Protein AF-A0A1B7UVE9-F1 (afdb_monomer)

Radius of gyration: 31.61 Å; Cα contacts (8 Å, |Δi|>4): 4; chains: 1; bounding b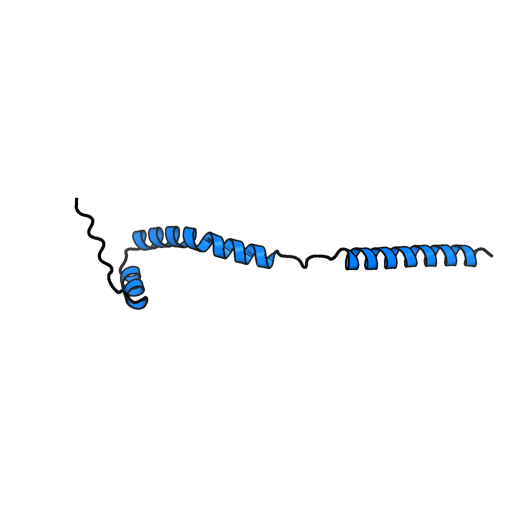ox: 51×36×92 Å

Secondary structure (DSSP, 8-state):
-----------HHHHHHHHHHS-HHHHHHHHHHHHHHHHHHHHHHHHHHT------HHHHHHHHHHHHHHHHHHHHHHHHTT-

Mean predicted aligned error: 14.24 Å

Sequence (83 aa):
MLQNTYQLPLTFEQILTLVKQLSNSEKLLLSKELEKETLNNELTELLEIFQTDELSLEEITEEVEIVRSQIYNRKDQISTCVL

pLDDT: mean 80.5, std 15.33, range [35.41, 96.19]

Foldseek 3Di:
DDPDDDPDPDDPVNVVVVLVPDDPVVVVVVVVVVCVVCVVVVVVVVVVVVDDDDQDPVNVVVVVVVVVVVVVVVVVVVVVVVD

Solvent-accessible surface area (backbone atoms only — not comparable to full-atom values): 5110 Å² total; per-residue (Å²): 133,88,82,80,84,76,87,71,93,70,53,70,66,56,51,52,53,54,60,69,71,48,52,73,70,53,47,52,53,50,50,55,54,50,47,66,70,44,45,60,57,56,50,49,56,52,52,56,72,68,55,67,82,81,80,48,72,64,60,54,48,51,54,51,50,53,53,50,52,54,52,50,55,52,52,52,52,57,63,60,76,77,113

Structure (mmCIF, N/CA/C/O backbone):
data_AF-A0A1B7UVE9-F1
#
_entry.id   AF-A0A1B7UVE9-F1
#
loop_
_atom_site.group_PDB
_atom_site.id
_atom_site.type_symbol
_atom_site.label_atom_id
_atom_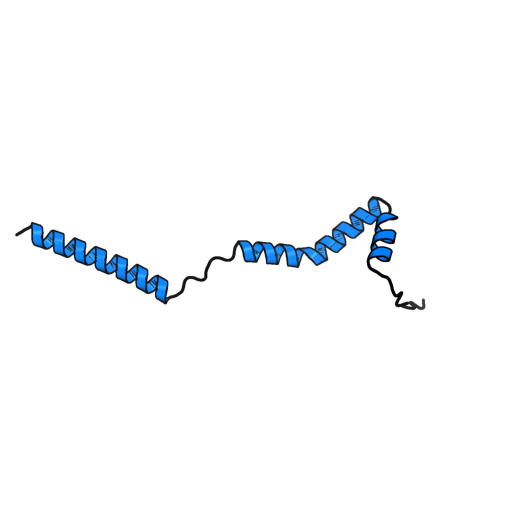site.label_alt_id
_atom_site.label_comp_id
_atom_site.label_asym_id
_atom_site.label_entity_id
_atom_site.label_seq_id
_atom_site.pdbx_PDB_ins_code
_atom_site.Cartn_x
_atom_site.Cartn_y
_atom_site.Cartn_z
_atom_site.occupancy
_atom_site.B_iso_or_equiv
_atom_site.auth_seq_id
_atom_site.auth_comp_id
_atom_site.auth_asym_id
_atom_site.auth_atom_id
_atom_site.pdbx_PDB_model_num
ATOM 1 N N . MET A 1 1 ? 1.082 -13.935 35.202 1.00 35.41 1 MET A N 1
ATOM 2 C CA . MET A 1 1 ? -0.257 -13.517 34.737 1.00 35.41 1 MET A CA 1
ATOM 3 C C . MET A 1 1 ? -0.582 -14.330 33.499 1.00 35.41 1 MET A C 1
ATOM 5 O O . MET A 1 1 ? 0.233 -14.340 32.589 1.00 35.41 1 MET A O 1
ATOM 9 N N . LEU A 1 2 ? -1.678 -15.090 33.513 1.00 37.62 2 LEU A N 1
ATOM 10 C CA . LEU A 1 2 ? -2.083 -15.947 32.395 1.00 37.62 2 LEU A CA 1
ATOM 11 C C . LEU A 1 2 ? -2.631 -15.056 31.273 1.00 37.62 2 LEU A C 1
ATOM 13 O O . LEU A 1 2 ? -3.715 -14.492 31.409 1.00 37.62 2 LEU A O 1
ATOM 17 N N . GLN A 1 3 ? -1.866 -14.880 30.197 1.00 45.28 3 GLN A N 1
ATOM 18 C CA . GLN A 1 3 ? -2.353 -14.232 28.980 1.00 45.28 3 GLN A CA 1
ATOM 19 C C . GLN A 1 3 ? -3.116 -15.272 28.159 1.00 45.28 3 GLN A C 1
ATOM 21 O O . GLN A 1 3 ? -2.552 -15.942 27.300 1.00 45.28 3 GLN A O 1
ATOM 26 N N . ASN A 1 4 ? -4.404 -15.439 28.461 1.00 45.97 4 ASN A N 1
ATOM 27 C CA . ASN A 1 4 ? -5.295 -16.215 27.608 1.00 45.97 4 ASN A CA 1
ATOM 28 C C . ASN A 1 4 ? -5.583 -15.403 26.341 1.00 45.97 4 ASN A C 1
ATOM 30 O O . ASN A 1 4 ? -6.234 -14.360 26.396 1.00 45.97 4 ASN A O 1
ATOM 34 N N . THR A 1 5 ? -5.093 -15.880 25.201 1.00 49.09 5 THR A N 1
ATOM 35 C CA . THR A 1 5 ? -5.408 -15.334 23.882 1.00 49.09 5 THR A CA 1
ATOM 36 C C . THR A 1 5 ? -6.742 -15.909 23.411 1.00 49.09 5 THR A C 1
ATOM 38 O O . THR A 1 5 ? -6.841 -17.058 22.990 1.00 49.09 5 THR A O 1
ATOM 41 N N . TYR A 1 6 ? -7.805 -15.114 23.512 1.00 53.12 6 TYR A N 1
ATOM 42 C CA . TYR A 1 6 ? -9.111 -15.468 22.961 1.00 53.12 6 TYR A CA 1
ATOM 43 C C . TYR A 1 6 ? -9.150 -15.076 21.481 1.00 53.12 6 TYR A C 1
ATOM 45 O O . TYR A 1 6 ? -9.026 -13.897 21.155 1.00 53.12 6 TYR A O 1
ATOM 53 N N . GLN A 1 7 ? -9.335 -16.044 20.579 1.00 57.62 7 GLN A N 1
ATOM 54 C CA . GLN A 1 7 ? -9.679 -15.741 19.189 1.00 57.62 7 GLN A CA 1
ATOM 55 C C . GLN A 1 7 ? -11.155 -15.356 19.137 1.00 57.62 7 GLN A C 1
ATOM 57 O O . GLN A 1 7 ? -12.035 -16.214 19.095 1.00 57.62 7 GLN A O 1
ATOM 62 N N . LEU A 1 8 ? -11.427 -14.055 19.226 1.00 71.69 8 LEU A N 1
ATOM 63 C CA . LEU A 1 8 ? -12.771 -13.524 19.058 1.00 71.69 8 LEU A CA 1
ATOM 64 C C . LEU A 1 8 ? -13.074 -13.497 17.550 1.00 71.69 8 LEU A C 1
ATOM 66 O O . LEU A 1 8 ? -12.378 -12.780 16.826 1.00 71.69 8 LEU A O 1
ATOM 70 N N . PRO A 1 9 ? -14.064 -14.256 17.047 1.00 73.94 9 PRO A N 1
ATOM 71 C CA . PRO A 1 9 ? -14.467 -14.157 15.652 1.00 73.94 9 PRO A CA 1
ATOM 72 C C . PRO A 1 9 ? -15.152 -12.802 15.447 1.00 73.94 9 PRO A C 1
ATOM 74 O O . PRO A 1 9 ? -16.343 -12.641 15.706 1.00 73.94 9 PRO A O 1
ATOM 77 N N . LEU A 1 10 ? -14.365 -11.810 15.039 1.00 79.38 10 LEU A N 1
ATOM 78 C CA . LEU A 1 10 ? -14.823 -10.464 14.734 1.00 79.38 10 LEU A CA 1
ATOM 79 C C . LEU A 1 10 ? -14.932 -10.291 13.225 1.00 79.38 10 LEU A C 1
ATOM 81 O O . LEU A 1 10 ? -14.008 -10.586 12.471 1.00 79.38 10 LEU A O 1
ATOM 85 N N . THR A 1 11 ? -16.072 -9.771 12.793 1.00 86.56 11 THR A N 1
ATOM 86 C CA . THR A 1 11 ? -16.251 -9.262 11.434 1.00 86.56 11 THR A CA 1
ATOM 87 C C . THR A 1 11 ? -15.610 -7.882 11.307 1.00 86.56 11 THR A C 1
ATOM 89 O O . THR A 1 11 ? -15.492 -7.143 12.289 1.00 86.56 11 THR A O 1
ATOM 92 N N . PHE A 1 12 ? -15.242 -7.494 10.084 1.00 84.50 12 PHE A N 1
ATOM 93 C CA . PHE A 1 12 ? -14.700 -6.160 9.817 1.00 84.50 12 PHE A CA 1
ATOM 94 C C . PHE A 1 12 ? -15.629 -5.041 10.315 1.00 84.50 12 PHE A C 1
ATOM 96 O O . PHE A 1 12 ? -15.164 -4.068 10.902 1.00 84.50 12 PHE A O 1
ATOM 103 N N . GLU A 1 13 ? -16.948 -5.200 10.173 1.00 89.56 13 GLU A N 1
ATOM 104 C CA . GLU A 1 13 ? -17.915 -4.207 10.659 1.00 89.56 13 GLU A CA 1
ATOM 105 C C . GLU A 1 13 ? -17.895 -4.039 12.182 1.00 89.56 13 GLU A C 1
ATOM 107 O O . GLU A 1 13 ? -18.016 -2.921 12.695 1.00 89.56 13 GLU A O 1
ATOM 112 N N . GLN A 1 14 ? -17.698 -5.130 12.923 1.00 86.25 14 GLN A N 1
ATOM 113 C CA . GLN A 1 14 ? -17.564 -5.072 14.377 1.00 86.25 14 GLN A CA 1
ATOM 114 C C . GLN A 1 14 ? -16.270 -4.358 14.775 1.00 86.25 14 GLN A C 1
ATOM 116 O O . GLN A 1 14 ? -16.297 -3.514 15.668 1.00 86.25 14 GLN A O 1
ATOM 121 N N . ILE A 1 15 ? -15.166 -4.611 14.065 1.00 87.81 15 ILE A N 1
ATOM 122 C CA . ILE A 1 15 ? -13.898 -3.892 14.267 1.00 87.81 15 ILE A CA 1
ATOM 123 C C . ILE A 1 15 ? -14.083 -2.398 13.977 1.00 87.81 15 ILE A C 1
ATOM 125 O O . ILE A 1 15 ? -13.715 -1.560 14.796 1.00 87.81 15 ILE A O 1
ATOM 129 N N . LEU A 1 16 ? -14.730 -2.046 12.863 1.00 88.00 16 LEU A N 1
ATOM 130 C CA . LEU A 1 16 ? -15.010 -0.655 12.504 1.00 88.00 16 LEU A CA 1
ATOM 131 C C . LEU A 1 16 ? -15.861 0.048 13.569 1.00 88.00 16 LEU A C 1
ATOM 133 O O . LEU A 1 16 ? -15.635 1.217 13.886 1.00 88.00 16 LEU A O 1
ATOM 137 N N . THR A 1 17 ? -16.836 -0.661 14.134 1.00 89.12 17 THR A N 1
ATOM 138 C CA . THR A 1 17 ? -17.686 -0.138 15.207 1.00 89.12 17 THR A CA 1
ATOM 139 C C . THR A 1 17 ? -16.867 0.164 16.461 1.00 89.12 17 THR A C 1
ATOM 141 O O . THR A 1 17 ? -17.018 1.243 17.033 1.00 89.12 17 THR A O 1
ATOM 144 N N . LEU A 1 18 ? -15.944 -0.727 16.836 1.00 88.00 18 LEU A N 1
ATOM 145 C CA . LEU A 1 18 ? -15.026 -0.510 17.958 1.00 88.00 18 LEU A CA 1
ATOM 146 C C . LEU A 1 18 ? -14.113 0.696 17.709 1.00 88.00 18 LEU A C 1
ATOM 148 O O . LEU A 1 18 ? -14.002 1.573 18.562 1.00 88.00 18 LEU A O 1
ATOM 152 N N . VAL A 1 19 ? -13.532 0.805 16.512 1.00 87.69 19 VAL A N 1
ATOM 153 C CA . VAL A 1 19 ? -12.669 1.939 16.140 1.00 87.69 19 VAL A CA 1
ATOM 154 C C . VAL A 1 19 ? -13.432 3.267 16.185 1.00 87.69 19 VAL A C 1
ATOM 156 O O . VAL A 1 19 ? -12.901 4.282 16.636 1.00 87.69 19 VAL A O 1
ATOM 159 N N . LYS A 1 20 ? -14.707 3.289 15.775 1.00 89.19 20 LYS A N 1
ATOM 160 C CA . LYS A 1 20 ? -15.550 4.496 15.847 1.00 89.19 20 LYS A CA 1
ATOM 161 C C . LYS A 1 20 ? -15.805 4.958 17.283 1.00 89.19 20 LYS A C 1
ATOM 163 O O . LYS A 1 20 ? -15.896 6.169 17.495 1.00 89.19 20 LYS A O 1
ATOM 168 N N . GLN A 1 21 ? -15.887 4.028 18.234 1.00 90.75 21 GLN A N 1
ATOM 169 C CA . GLN A 1 21 ? -16.121 4.302 19.657 1.00 90.75 21 GLN A CA 1
ATOM 170 C C . GLN A 1 21 ? -14.883 4.838 20.398 1.00 90.75 21 GLN A C 1
ATOM 172 O O . GLN A 1 21 ? -15.03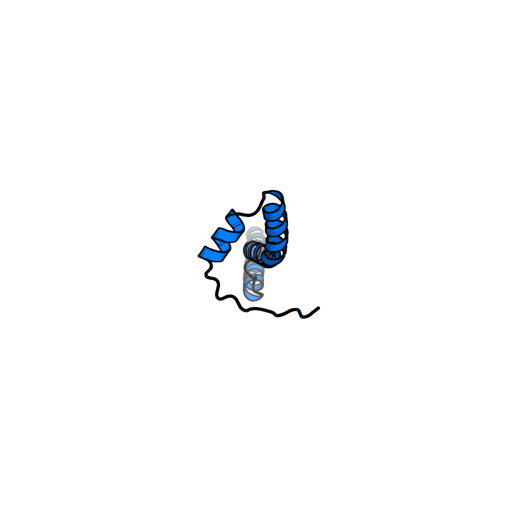4 5.392 21.484 1.00 90.75 21 GLN A O 1
ATOM 177 N N . LEU A 1 22 ? -13.685 4.723 19.815 1.00 90.75 22 LEU A N 1
ATOM 178 C CA . LEU A 1 22 ? -12.444 5.242 20.397 1.00 90.75 22 LEU A CA 1
ATOM 179 C C . LEU A 1 22 ? -12.447 6.773 20.533 1.00 90.75 22 LEU A C 1
ATOM 181 O O . LEU A 1 22 ? -13.020 7.503 19.709 1.00 90.75 22 LEU A O 1
ATOM 185 N N . SER A 1 23 ? -11.726 7.263 21.542 1.00 92.50 23 SER A N 1
ATOM 186 C CA . SER A 1 23 ? -11.438 8.688 21.714 1.00 92.50 23 SER A CA 1
ATOM 187 C C . SER A 1 23 ? -10.541 9.223 20.588 1.00 92.50 23 SER A C 1
ATOM 189 O O . SER A 1 23 ? -9.846 8.473 19.900 1.00 92.50 23 SER A O 1
ATOM 191 N N . ASN A 1 24 ? -10.516 10.546 20.396 1.00 90.75 24 ASN A N 1
ATOM 192 C CA . ASN A 1 24 ? -9.685 11.163 19.352 1.00 90.75 24 ASN A CA 1
ATOM 193 C C . ASN A 1 24 ? -8.187 10.848 19.519 1.00 90.75 24 ASN A C 1
ATOM 195 O O . ASN A 1 24 ? -7.493 10.643 18.527 1.00 90.75 24 ASN A O 1
ATOM 199 N N . SER A 1 25 ? -7.693 10.765 20.758 1.00 89.94 25 SER A N 1
ATOM 200 C CA . SER A 1 25 ? -6.302 10.397 21.052 1.00 89.94 2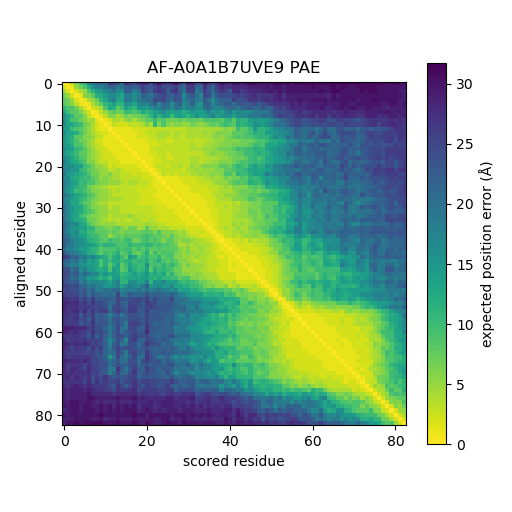5 SER A CA 1
ATOM 201 C C . SER A 1 25 ? -5.975 8.960 20.654 1.00 89.94 25 SER A C 1
ATOM 203 O O . SER A 1 25 ? -4.909 8.701 20.102 1.00 89.94 25 SER A O 1
ATOM 205 N N . GLU A 1 26 ? -6.893 8.026 20.897 1.00 89.25 26 GLU A N 1
ATOM 206 C CA . GLU A 1 26 ? -6.708 6.614 20.550 1.00 89.25 26 GLU A CA 1
ATOM 207 C C . GLU A 1 26 ? -6.794 6.395 19.039 1.00 89.25 26 GLU A C 1
ATOM 209 O O . GLU A 1 26 ? -6.004 5.636 18.486 1.00 89.25 26 GLU A O 1
ATOM 214 N N . LYS A 1 27 ? -7.685 7.118 18.349 1.00 90.06 27 LYS A N 1
ATOM 215 C CA . LYS A 1 27 ? -7.747 7.121 16.879 1.00 90.06 27 LYS A CA 1
ATOM 216 C C . LYS A 1 27 ? -6.447 7.620 16.258 1.00 90.06 27 LYS A C 1
ATOM 218 O O . LYS A 1 27 ? -5.980 7.031 15.291 1.00 90.06 27 LYS A O 1
ATOM 223 N N . LEU A 1 28 ? -5.842 8.663 16.829 1.00 89.31 28 LEU A N 1
ATOM 224 C CA . LEU A 1 28 ? -4.558 9.183 16.358 1.00 89.31 28 LEU A CA 1
ATOM 225 C C . LEU A 1 28 ? -3.426 8.161 16.542 1.00 89.31 28 LEU A C 1
ATOM 227 O O . LEU A 1 28 ? -2.593 8.001 15.654 1.00 89.31 28 LEU A O 1
ATOM 231 N N . LEU A 1 29 ? -3.392 7.471 17.684 1.00 91.62 29 LEU A N 1
ATOM 232 C CA . LEU A 1 29 ? -2.415 6.408 17.935 1.00 91.62 29 LEU A CA 1
ATOM 233 C C . LEU A 1 29 ? -2.600 5.235 16.970 1.00 91.62 29 LEU A C 1
ATOM 235 O O . LEU A 1 29 ? -1.624 4.776 16.386 1.00 91.62 29 LEU A O 1
ATOM 239 N N . LEU A 1 30 ? -3.843 4.799 16.763 1.00 89.31 30 LEU A N 1
ATOM 240 C CA . LEU A 1 30 ? -4.165 3.721 15.834 1.00 89.31 30 LEU A CA 1
ATOM 241 C C . LEU A 1 30 ? -3.804 4.090 14.390 1.00 89.31 30 LEU A C 1
ATOM 243 O O . LEU A 1 30 ? -3.224 3.272 13.690 1.00 89.31 30 LEU A O 1
ATOM 247 N N . SER A 1 31 ? -4.086 5.327 13.968 1.00 87.25 31 SER A N 1
ATOM 248 C CA . SER A 1 31 ? -3.712 5.832 12.640 1.00 87.25 31 SER A CA 1
ATOM 249 C C . SER A 1 31 ? -2.208 5.747 12.409 1.00 87.25 31 SER A C 1
ATOM 251 O O . SER A 1 31 ? -1.787 5.255 11.373 1.00 87.25 31 SER A O 1
ATOM 253 N N . LYS A 1 32 ? -1.393 6.159 13.389 1.00 88.25 32 LYS A N 1
ATOM 254 C CA . LYS A 1 32 ? 0.072 6.091 13.281 1.00 88.25 32 LYS A CA 1
ATOM 255 C C . LYS A 1 32 ? 0.599 4.667 13.169 1.00 88.25 32 LYS A C 1
ATOM 257 O O . LYS A 1 32 ? 1.619 4.450 12.524 1.00 88.25 32 LYS A O 1
ATOM 262 N N . GLU A 1 33 ? -0.040 3.716 13.841 1.00 87.12 33 GLU A N 1
ATOM 263 C CA . GLU A 1 33 ? 0.400 2.324 13.774 1.00 87.12 33 GLU A CA 1
ATOM 264 C C . GLU A 1 33 ? -0.028 1.666 12.462 1.00 87.12 33 GLU A C 1
ATOM 266 O O . GLU A 1 33 ? 0.780 0.983 11.842 1.00 87.12 33 GLU A O 1
ATOM 271 N N . LEU A 1 34 ? -1.241 1.965 11.986 1.00 87.25 34 LEU A N 1
ATOM 272 C CA . LEU A 1 34 ? -1.705 1.541 10.665 1.00 87.25 34 LEU A CA 1
ATOM 273 C C . LEU A 1 34 ? -0.845 2.135 9.545 1.00 87.25 34 LEU A C 1
ATOM 275 O O . LEU A 1 34 ? -0.463 1.404 8.640 1.00 87.25 34 LEU A O 1
ATOM 279 N N . GLU A 1 35 ? -0.473 3.414 9.638 1.00 85.88 35 GLU A N 1
ATOM 280 C CA . GLU A 1 35 ? 0.436 4.060 8.683 1.00 85.88 35 GLU A CA 1
ATOM 281 C C . GLU A 1 35 ? 1.773 3.322 8.584 1.00 85.88 35 GLU A C 1
ATOM 283 O O . GLU A 1 35 ? 2.278 3.131 7.487 1.00 85.88 35 GLU A O 1
ATOM 288 N N . LYS A 1 36 ? 2.354 2.841 9.692 1.00 86.38 36 LYS A N 1
ATOM 289 C CA . LYS A 1 36 ? 3.605 2.060 9.629 1.00 86.38 36 LYS A CA 1
ATOM 290 C C . LYS A 1 36 ? 3.443 0.746 8.869 1.00 86.38 36 LYS A C 1
ATOM 292 O O . LYS A 1 36 ? 4.392 0.310 8.220 1.00 86.38 36 LYS A O 1
ATOM 297 N N . GLU A 1 37 ? 2.282 0.106 8.979 1.00 80.12 37 GLU A N 1
ATOM 298 C CA . GLU A 1 37 ? 1.980 -1.134 8.262 1.00 80.12 37 GLU A CA 1
ATOM 299 C C . GLU A 1 37 ? 1.684 -0.874 6.776 1.00 80.12 37 GLU A C 1
ATOM 301 O O . GLU A 1 37 ? 2.078 -1.679 5.931 1.00 80.12 37 GLU A O 1
ATOM 306 N N . THR A 1 38 ? 1.054 0.258 6.435 1.00 85.25 38 THR A N 1
ATOM 307 C CA . THR A 1 38 ? 0.723 0.625 5.045 1.00 85.25 38 THR A CA 1
ATOM 308 C C . THR A 1 38 ? 1.844 1.351 4.309 1.00 85.25 38 THR A C 1
ATOM 310 O O . THR A 1 38 ? 1.849 1.343 3.080 1.00 85.25 38 THR A O 1
ATOM 313 N N . LEU A 1 39 ? 2.832 1.906 5.017 1.00 85.06 39 LEU A N 1
ATOM 314 C CA . LEU A 1 39 ? 3.925 2.697 4.441 1.00 85.06 39 LEU A CA 1
ATOM 315 C C . LEU A 1 39 ? 4.721 1.943 3.373 1.00 85.06 39 LEU A C 1
ATOM 317 O O . LEU A 1 39 ? 5.134 2.538 2.383 1.00 85.06 39 LEU A O 1
ATOM 321 N N . ASN A 1 40 ? 4.923 0.633 3.541 1.00 79.56 40 ASN A N 1
ATOM 322 C CA . ASN A 1 40 ? 5.578 -0.171 2.509 1.00 79.56 40 ASN A CA 1
ATOM 323 C C . ASN A 1 40 ? 4.743 -0.249 1.231 1.00 79.56 40 ASN A C 1
ATOM 325 O O . ASN A 1 40 ? 5.309 -0.147 0.152 1.00 79.5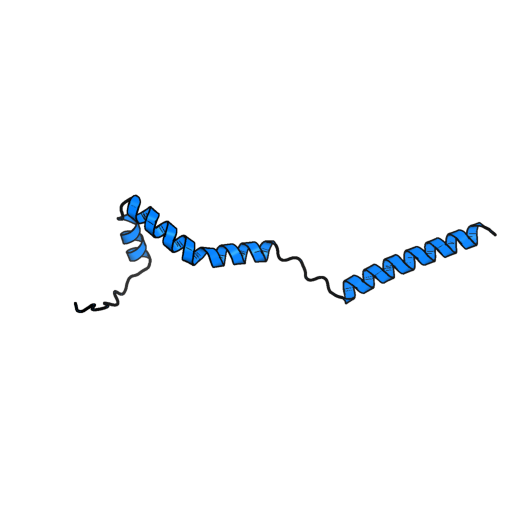6 40 ASN A O 1
ATOM 329 N N . ASN A 1 41 ? 3.420 -0.386 1.340 1.00 84.62 41 ASN A N 1
ATOM 330 C CA . ASN A 1 41 ? 2.547 -0.440 0.169 1.00 84.62 41 ASN A CA 1
ATOM 331 C C . ASN A 1 41 ? 2.522 0.910 -0.551 1.00 84.62 41 ASN A C 1
ATOM 333 O O . ASN A 1 41 ? 2.645 0.942 -1.768 1.00 84.62 41 ASN A O 1
ATOM 337 N N . GLU A 1 42 ? 2.439 2.013 0.196 1.00 83.62 42 GLU A N 1
ATOM 338 C CA . GLU A 1 42 ? 2.503 3.370 -0.366 1.00 83.62 42 GLU A CA 1
ATOM 339 C C . GLU A 1 42 ? 3.854 3.639 -1.044 1.00 83.62 42 GLU A C 1
ATOM 341 O O . GLU A 1 42 ? 3.911 4.230 -2.121 1.00 83.62 42 GLU A O 1
ATOM 346 N N . LEU A 1 43 ? 4.957 3.174 -0.446 1.00 83.81 43 LEU A N 1
ATOM 347 C CA . LEU A 1 43 ? 6.285 3.271 -1.046 1.00 83.81 43 LEU A CA 1
ATOM 348 C C . LEU A 1 43 ? 6.391 2.418 -2.313 1.00 83.81 43 LEU A C 1
ATOM 350 O O . LEU A 1 43 ? 6.960 2.877 -3.296 1.00 83.81 43 LEU A O 1
ATOM 354 N N . THR A 1 44 ? 5.859 1.196 -2.304 1.00 84.69 44 THR A N 1
ATOM 355 C CA . THR A 1 44 ? 5.832 0.325 -3.484 1.00 84.69 44 THR A CA 1
ATOM 356 C C . THR A 1 44 ? 5.022 0.956 -4.611 1.00 84.69 44 THR A C 1
ATOM 358 O O . THR A 1 44 ? 5.534 1.052 -5.719 1.00 84.69 44 THR A O 1
ATOM 361 N N . GLU A 1 45 ? 3.825 1.463 -4.325 1.00 87.38 45 GLU A N 1
ATOM 362 C CA . GLU A 1 45 ? 2.977 2.149 -5.306 1.00 87.38 45 GLU A CA 1
ATOM 363 C C . GLU A 1 45 ? 3.687 3.383 -5.888 1.00 87.38 45 GLU A C 1
ATOM 365 O O . GLU A 1 45 ? 3.689 3.609 -7.097 1.00 87.38 45 GLU A O 1
ATOM 370 N N . LEU A 1 46 ? 4.387 4.147 -5.045 1.00 87.31 46 LEU A N 1
ATOM 371 C CA . LEU A 1 46 ? 5.206 5.268 -5.495 1.00 87.31 46 LEU A CA 1
ATOM 372 C C . LEU A 1 46 ? 6.366 4.810 -6.391 1.00 87.31 46 LEU A C 1
ATOM 374 O O . LEU A 1 46 ? 6.614 5.421 -7.427 1.00 87.31 46 LEU A O 1
ATOM 378 N N . LEU A 1 47 ? 7.073 3.741 -6.021 1.00 86.62 47 LEU A N 1
ATOM 379 C CA . LEU A 1 47 ? 8.175 3.195 -6.817 1.00 86.62 47 LEU A CA 1
ATOM 380 C C . LEU A 1 47 ? 7.705 2.653 -8.171 1.00 86.62 47 LEU A C 1
ATOM 382 O O . LEU A 1 47 ? 8.422 2.826 -9.152 1.00 86.62 47 LEU A O 1
ATOM 386 N N . GLU A 1 48 ? 6.512 2.064 -8.243 1.00 85.38 48 GLU A N 1
ATOM 387 C CA . GLU A 1 48 ? 5.892 1.630 -9.500 1.00 85.38 48 GLU A CA 1
ATOM 388 C C . GLU A 1 48 ? 5.587 2.818 -10.422 1.00 85.38 48 GLU A C 1
ATOM 390 O O . GLU A 1 48 ? 5.854 2.750 -11.617 1.00 85.38 48 GLU A O 1
ATOM 395 N N . ILE A 1 49 ? 5.115 3.948 -9.881 1.00 86.31 49 ILE A N 1
ATOM 396 C CA . ILE A 1 49 ? 4.881 5.172 -10.671 1.00 86.31 49 ILE A CA 1
ATOM 397 C C . ILE A 1 49 ? 6.186 5.717 -11.268 1.00 86.31 49 ILE A C 1
ATOM 399 O O . ILE A 1 49 ? 6.191 6.244 -12.381 1.00 86.31 49 ILE A O 1
ATOM 403 N N . PHE A 1 50 ? 7.291 5.625 -10.526 1.00 80.31 50 PHE A N 1
ATOM 404 C CA . PHE A 1 50 ? 8.609 6.065 -10.991 1.00 80.31 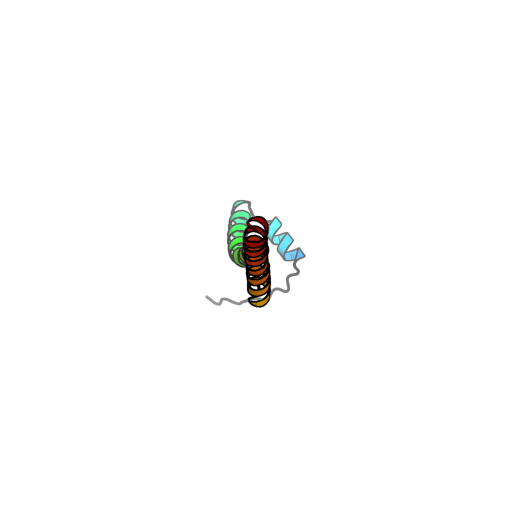50 PHE A CA 1
ATOM 405 C C . PHE A 1 50 ? 9.350 5.009 -11.814 1.00 80.31 50 PHE A C 1
ATOM 407 O O . PHE A 1 50 ? 10.448 5.291 -12.301 1.00 80.31 50 PHE A O 1
ATOM 414 N N . GLN A 1 51 ? 8.783 3.813 -11.978 1.00 79.31 51 GLN A N 1
ATOM 415 C CA . GLN A 1 51 ? 9.386 2.780 -12.796 1.00 79.31 51 GLN A CA 1
ATOM 416 C C . GLN A 1 51 ? 9.306 3.208 -14.262 1.00 79.31 51 GLN A C 1
ATOM 418 O O . GLN A 1 51 ? 8.235 3.307 -14.854 1.00 79.31 51 GLN A O 1
ATOM 423 N N . THR A 1 52 ? 10.461 3.513 -14.844 1.00 75.56 52 THR A N 1
ATOM 424 C CA . THR A 1 52 ? 10.576 3.770 -16.279 1.00 75.56 52 THR A CA 1
ATOM 425 C C . THR A 1 52 ? 10.601 2.453 -17.037 1.00 75.56 52 THR A C 1
ATOM 427 O O . THR A 1 52 ? 11.132 1.465 -16.520 1.00 75.56 52 THR A O 1
ATOM 430 N N . ASP A 1 53 ? 10.106 2.468 -18.275 1.00 79.12 53 ASP A N 1
ATOM 431 C CA . ASP A 1 53 ? 10.288 1.353 -19.202 1.00 79.12 53 ASP A CA 1
ATOM 432 C C . ASP A 1 53 ? 11.776 0.980 -19.261 1.00 79.12 53 ASP A C 1
ATOM 434 O O . ASP A 1 53 ? 12.657 1.840 -19.385 1.00 79.12 53 ASP A O 1
ATOM 438 N N . GLU A 1 54 ? 12.061 -0.307 -19.080 1.00 77.25 54 GLU A N 1
ATOM 439 C CA . GLU A 1 54 ? 13.427 -0.809 -19.072 1.00 77.25 54 GLU A CA 1
ATOM 440 C C . GLU A 1 54 ? 13.957 -0.761 -20.508 1.00 77.25 54 GLU A C 1
ATOM 442 O O . GLU A 1 54 ? 13.537 -1.539 -21.362 1.00 77.25 54 GLU A O 1
ATOM 447 N N . LEU A 1 55 ? 14.844 0.197 -20.787 1.00 82.19 55 LEU A N 1
ATOM 448 C CA . LEU A 1 55 ? 15.403 0.392 -22.121 1.00 82.19 55 LEU A CA 1
ATOM 449 C C . LEU A 1 55 ? 16.276 -0.813 -22.487 1.00 82.19 55 LEU A C 1
ATOM 451 O O . 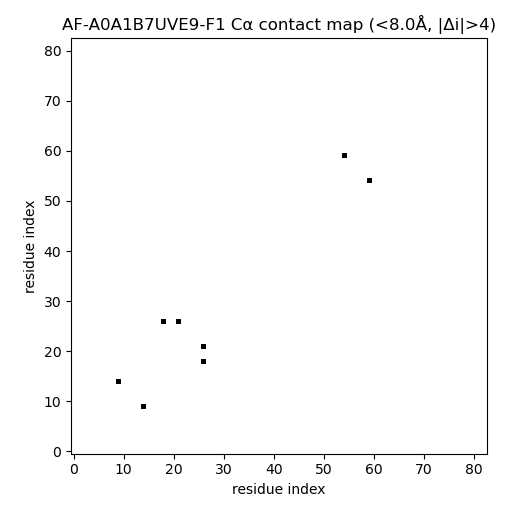LEU A 1 55 ? 17.302 -1.070 -21.845 1.00 82.19 55 LEU A O 1
ATOM 455 N N . SER A 1 56 ? 15.881 -1.557 -23.515 1.00 87.19 56 SER A N 1
ATOM 456 C CA . SER A 1 56 ? 16.617 -2.747 -23.931 1.00 87.19 56 SER A CA 1
ATOM 457 C C . SER A 1 56 ? 17.928 -2.373 -24.634 1.00 87.19 56 SER A C 1
ATOM 459 O O . SER A 1 56 ? 18.047 -1.335 -25.289 1.00 87.19 56 SER A O 1
ATOM 461 N N . LEU A 1 57 ? 18.941 -3.244 -24.536 1.00 90.19 57 LEU A N 1
ATOM 462 C CA . LEU A 1 57 ? 20.207 -3.044 -25.256 1.00 90.19 57 LEU A CA 1
ATOM 463 C C . LEU A 1 57 ? 19.993 -2.994 -26.779 1.00 90.19 57 LEU A C 1
ATOM 465 O O . LEU A 1 57 ? 20.727 -2.298 -27.481 1.00 90.19 57 LEU A O 1
ATOM 469 N N . GLU A 1 58 ? 18.985 -3.712 -27.271 1.00 92.25 58 GLU A N 1
ATOM 470 C CA . GLU A 1 58 ? 18.590 -3.720 -28.678 1.00 92.25 58 GLU A CA 1
ATOM 471 C C . GLU A 1 58 ? 18.081 -2.337 -29.119 1.00 92.25 58 GLU A C 1
ATOM 473 O O . GLU A 1 58 ? 18.604 -1.795 -30.087 1.00 92.25 58 GL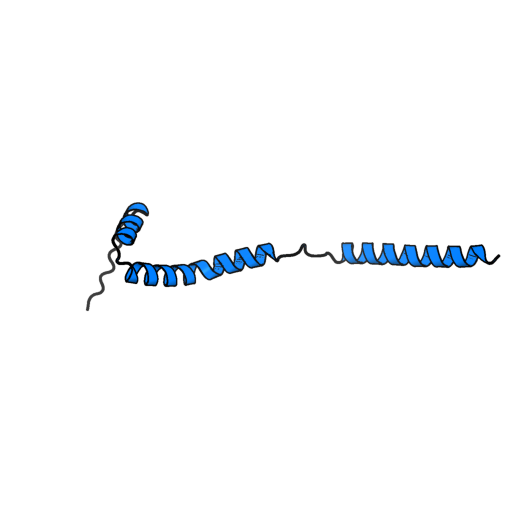U A O 1
ATOM 478 N N . GLU A 1 59 ? 17.160 -1.719 -28.364 1.00 91.06 59 GLU A N 1
ATOM 479 C CA . GLU A 1 59 ? 16.640 -0.366 -28.645 1.00 91.06 59 GLU A CA 1
ATOM 480 C C . GLU A 1 59 ? 17.750 0.690 -28.609 1.00 91.06 59 GLU A C 1
ATOM 482 O O . GLU A 1 59 ? 17.827 1.556 -29.481 1.00 91.06 59 GLU A O 1
ATOM 487 N N . ILE A 1 60 ? 18.666 0.594 -27.637 1.00 92.12 60 ILE A N 1
ATOM 488 C CA . ILE A 1 60 ? 19.843 1.473 -27.573 1.00 92.12 60 ILE A CA 1
ATOM 489 C C . ILE A 1 60 ? 20.694 1.314 -28.836 1.00 92.12 60 ILE A C 1
ATOM 491 O O . ILE A 1 60 ? 21.159 2.301 -29.408 1.00 92.12 60 ILE A O 1
ATOM 495 N N . THR A 1 61 ? 20.931 0.071 -29.253 1.00 95.25 61 THR A N 1
ATOM 496 C CA . THR A 1 61 ? 21.778 -0.236 -30.408 1.00 95.25 61 THR A CA 1
ATOM 497 C C . THR A 1 61 ? 21.139 0.268 -31.695 1.00 95.25 61 THR A C 1
ATOM 499 O O . THR A 1 61 ? 21.826 0.880 -32.511 1.00 95.25 61 THR A O 1
ATOM 502 N N . GLU A 1 62 ? 19.831 0.077 -31.854 1.00 95.50 62 GLU A N 1
ATOM 503 C CA . GLU A 1 62 ? 19.073 0.561 -33.004 1.00 95.50 62 GLU A CA 1
ATOM 504 C C . GLU A 1 62 ? 19.160 2.087 -33.127 1.00 95.50 62 GLU A C 1
ATOM 506 O O . GLU A 1 62 ? 19.587 2.591 -34.168 1.00 95.50 62 GLU A O 1
ATOM 511 N N . GLU A 1 63 ? 18.878 2.829 -32.053 1.00 94.06 63 GLU A N 1
ATOM 512 C CA . GLU A 1 63 ? 18.987 4.294 -32.049 1.00 94.06 63 GLU A CA 1
ATOM 513 C C . GLU A 1 63 ? 20.417 4.772 -32.350 1.00 94.06 63 GLU A C 1
ATOM 515 O O . GLU A 1 63 ? 20.633 5.699 -33.140 1.00 94.06 63 GLU A O 1
ATOM 520 N N . VAL A 1 64 ? 21.430 4.112 -31.778 1.00 96.19 64 VAL A N 1
ATOM 521 C CA . VAL A 1 64 ? 22.839 4.439 -32.041 1.00 96.19 64 VAL A CA 1
ATOM 522 C C . VAL A 1 64 ? 23.200 4.213 -33.508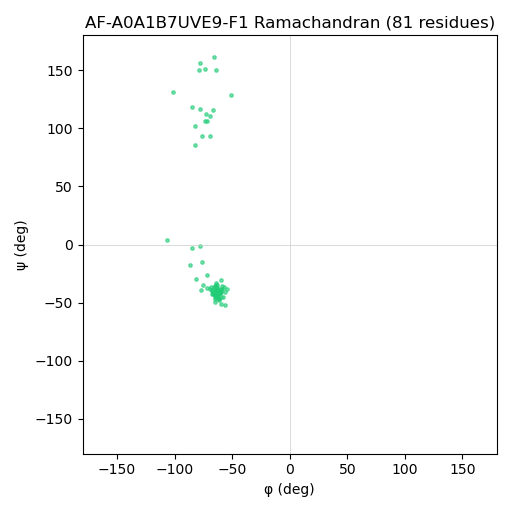 1.00 96.19 64 VAL A C 1
ATOM 524 O O . VAL A 1 64 ? 23.873 5.065 -34.100 1.00 96.19 64 VAL A O 1
ATOM 527 N N . GLU A 1 65 ? 22.777 3.101 -34.111 1.00 95.12 65 GLU A N 1
ATOM 528 C CA . GLU A 1 65 ? 23.055 2.823 -35.521 1.00 95.12 65 GLU A CA 1
ATOM 529 C C . GLU A 1 65 ? 22.283 3.771 -36.447 1.00 95.12 65 GLU A C 1
ATOM 531 O O . GLU A 1 65 ? 22.873 4.281 -37.402 1.00 95.12 65 GLU A O 1
ATOM 536 N N . ILE A 1 66 ? 21.032 4.125 -36.128 1.00 95.19 66 ILE A N 1
ATOM 537 C CA . ILE A 1 66 ? 20.265 5.146 -36.860 1.00 95.19 66 ILE A CA 1
ATOM 538 C C . ILE A 1 66 ? 21.033 6.472 -36.881 1.00 95.19 66 ILE A C 1
ATOM 540 O O . ILE A 1 66 ? 21.277 7.043 -37.952 1.00 95.19 66 ILE A O 1
ATOM 544 N N . VAL A 1 67 ? 21.468 6.958 -35.716 1.00 95.19 67 VAL A N 1
ATOM 545 C CA . VAL A 1 67 ? 22.233 8.210 -35.609 1.00 95.19 67 VAL A CA 1
ATOM 546 C C . VAL A 1 67 ? 23.567 8.101 -36.353 1.00 95.19 67 VAL A C 1
ATOM 548 O O . VAL A 1 67 ? 23.963 9.029 -37.068 1.00 95.19 67 VAL A O 1
ATOM 551 N N . ARG A 1 68 ? 24.262 6.963 -36.249 1.00 93.62 68 ARG A N 1
ATOM 552 C CA . ARG A 1 68 ? 25.536 6.731 -36.940 1.00 93.62 68 ARG A CA 1
ATOM 553 C C . ARG A 1 68 ? 25.367 6.769 -38.462 1.00 93.62 68 ARG A C 1
ATOM 555 O O . ARG A 1 68 ? 26.139 7.457 -39.136 1.00 93.62 68 ARG A O 1
ATOM 562 N N . SER A 1 69 ? 24.342 6.114 -39.005 1.00 91.19 69 SER A N 1
ATOM 563 C CA . SER A 1 69 ? 24.012 6.156 -40.434 1.00 91.19 69 SER A CA 1
ATOM 564 C C . SER A 1 69 ? 23.671 7.570 -40.905 1.00 91.19 69 SER A C 1
ATOM 566 O O . SER A 1 69 ? 24.155 7.997 -41.953 1.00 91.19 69 SER A O 1
ATOM 568 N N . GLN A 1 70 ? 22.906 8.342 -40.125 1.00 92.12 70 GLN A N 1
ATOM 569 C CA . GLN A 1 70 ? 22.606 9.742 -40.453 1.00 92.12 70 GLN A CA 1
ATOM 570 C C . GLN A 1 70 ? 23.874 10.605 -40.538 1.00 92.12 70 GLN A C 1
ATOM 572 O O . GLN A 1 70 ? 23.996 11.443 -41.436 1.00 92.12 70 GLN A O 1
ATOM 577 N N . ILE A 1 71 ? 24.837 10.397 -39.634 1.00 91.25 71 ILE A N 1
ATOM 578 C CA . ILE A 1 71 ? 26.121 11.111 -39.643 1.00 91.25 71 ILE A CA 1
ATOM 579 C C . ILE A 1 71 ? 26.937 10.760 -40.891 1.00 91.25 71 ILE A C 1
ATOM 581 O O . ILE A 1 71 ? 27.488 11.667 -41.521 1.00 91.25 71 ILE A O 1
ATOM 585 N N . TYR A 1 72 ? 27.020 9.478 -41.261 1.00 90.19 72 TYR A N 1
ATOM 586 C CA . TYR A 1 72 ? 27.741 9.061 -42.467 1.00 90.19 72 TYR A CA 1
ATOM 587 C C . TYR A 1 72 ? 27.091 9.605 -43.740 1.00 90.19 72 TYR A C 1
ATOM 589 O O . TYR A 1 72 ? 27.776 10.242 -44.534 1.00 90.19 72 TYR A O 1
ATOM 597 N N . ASN A 1 73 ? 25.767 9.494 -43.873 1.00 86.00 73 ASN A N 1
ATOM 598 C CA . ASN A 1 73 ? 25.033 10.041 -45.018 1.00 86.00 73 ASN A CA 1
ATOM 599 C C . ASN A 1 73 ? 25.231 11.558 -45.165 1.00 86.00 73 ASN A C 1
ATOM 601 O O . ASN A 1 73 ? 25.380 12.072 -46.274 1.00 86.00 73 ASN A O 1
ATOM 605 N N . ARG A 1 74 ? 25.276 12.294 -44.046 1.00 83.50 74 ARG A N 1
ATOM 606 C CA . ARG A 1 74 ? 25.562 13.735 -44.055 1.00 83.50 74 ARG A CA 1
ATOM 607 C C . ARG A 1 74 ? 27.001 14.030 -44.492 1.00 83.50 74 ARG A C 1
ATOM 609 O O . ARG A 1 74 ? 27.218 14.993 -45.221 1.00 83.50 74 ARG A O 1
ATOM 616 N N . LYS A 1 75 ? 27.979 13.224 -44.066 1.00 75.62 75 LYS A N 1
ATOM 617 C CA . LYS A 1 75 ? 29.385 13.366 -44.485 1.00 75.62 75 LYS A CA 1
ATOM 618 C C . LYS A 1 75 ? 29.578 13.068 -45.977 1.00 75.62 75 LYS A C 1
ATOM 620 O O . LYS A 1 75 ? 30.263 13.839 -46.645 1.00 75.62 75 LYS A O 1
ATOM 625 N N . ASP A 1 76 ? 28.922 12.040 -46.509 1.00 66.69 76 ASP A N 1
ATOM 626 C CA . ASP A 1 76 ? 28.998 11.687 -47.934 1.00 66.69 76 ASP A CA 1
ATOM 627 C C . ASP A 1 76 ? 28.329 12.734 -48.840 1.00 66.69 76 ASP A C 1
ATOM 629 O O . ASP A 1 76 ? 28.860 13.072 -49.903 1.00 66.69 76 ASP A O 1
ATOM 633 N N . GLN A 1 77 ? 27.216 13.336 -48.405 1.00 58.34 77 GLN A N 1
ATOM 634 C CA . GLN A 1 77 ? 26.601 14.456 -49.133 1.00 58.34 77 GLN A CA 1
ATOM 635 C C . GLN A 1 77 ? 27.503 15.696 -49.177 1.00 58.34 77 GLN A C 1
ATOM 637 O O . GLN A 1 77 ? 27.584 16.356 -50.211 1.00 58.34 77 GLN A O 1
ATOM 642 N N . ILE A 1 78 ? 28.223 15.998 -48.091 1.00 58.84 78 ILE A N 1
ATOM 643 C CA . ILE A 1 78 ? 29.191 17.106 -48.072 1.00 58.84 78 ILE A CA 1
ATOM 644 C C . ILE A 1 78 ? 30.362 16.813 -49.018 1.00 58.84 78 ILE A C 1
ATOM 646 O O . ILE A 1 78 ? 30.826 17.726 -49.694 1.00 58.84 78 ILE A O 1
ATOM 650 N N . SER A 1 79 ? 30.810 15.557 -49.123 1.00 55.91 79 SER A N 1
ATOM 651 C CA . SER A 1 79 ? 31.892 15.194 -50.048 1.00 55.91 79 SER A CA 1
ATOM 652 C C . SER A 1 79 ? 31.466 15.215 -51.521 1.00 55.91 79 SER A C 1
ATOM 654 O O . SER A 1 79 ? 32.310 15.439 -52.385 1.00 55.91 79 SER A O 1
ATOM 656 N N . THR A 1 80 ? 30.177 15.010 -51.814 1.00 53.28 80 THR A N 1
ATOM 657 C CA . THR A 1 80 ? 29.634 15.033 -53.186 1.00 53.28 80 THR A CA 1
ATOM 658 C C . THR A 1 80 ? 29.361 16.456 -53.691 1.00 53.28 80 THR A C 1
ATOM 660 O O . THR A 1 80 ? 29.498 16.710 -54.878 1.00 53.28 80 THR A O 1
ATOM 663 N N . CYS A 1 81 ? 29.037 17.411 -52.810 1.00 47.97 81 CYS A N 1
ATOM 664 C CA . CYS A 1 81 ? 28.795 18.817 -53.179 1.00 47.97 81 CYS A CA 1
ATOM 665 C C . CYS A 1 81 ? 30.069 19.658 -53.429 1.00 47.97 81 CYS A C 1
ATOM 667 O O . CYS A 1 81 ? 29.953 20.849 -53.714 1.00 47.97 81 CYS A O 1
ATOM 669 N N . VAL A 1 82 ? 31.272 19.088 -53.281 1.00 48.41 82 VAL A N 1
ATOM 670 C CA . VAL A 1 82 ? 32.564 19.790 -53.471 1.00 48.41 82 VAL A CA 1
ATOM 671 C C . VAL A 1 82 ? 33.269 19.370 -54.781 1.00 48.41 82 VAL A C 1
ATOM 673 O O . VAL A 1 82 ? 34.365 19.846 -55.072 1.00 48.41 82 VAL A O 1
ATOM 676 N N . LEU A 1 83 ? 32.628 18.525 -55.598 1.00 43.34 83 LEU A N 1
ATOM 677 C CA . LEU A 1 83 ? 33.032 18.187 -56.972 1.00 43.34 83 LEU A CA 1
ATOM 678 C C . LEU A 1 83 ? 32.059 18.807 -57.980 1.00 43.34 83 LEU A C 1
ATOM 680 O O . LEU A 1 83 ? 32.547 19.236 -59.049 1.00 43.34 83 LEU A O 1
#